Protein AF-A0A3D5FBC6-F1 (afdb_monomer)

Nearest PDB structures (foldseek):
  2arp-assembly1_F-2  TM=4.759E-01  e=2.197E+00  Rattus norvegicus
  9gc3-assembly1_A  TM=4.925E-01  e=2.052E+00  Saccharomyces cerevisiae
  9c3c-assembly1_d  TM=4.061E-01  e=2.197E+00  Oryctolagus cuniculus
  4gad-assembly1_B  TM=4.562E-01  e=5.000E+00  Salmonella enterica subsp. enterica serovar Typhimurium str. LT2
  8i9p-assembly1_CC  TM=3.990E-01  e=3.550E+00  Thermochaetoides thermophila DSM 1495

Radius of gyration: 10.7 Å; Cα contacts (8 Å, |Δi|>4): 53; chains: 1; bounding box: 22×18×26 Å

Foldseek 3Di:
DPDDDQQWDWDQDPVRDIDIDGDHPDPDRDPDPRVVVRD

Mean predicted aligned error: 3.63 Å

pLDDT: mean 89.49, std 3.78, range [78.25, 94.56]

Sequence (39 aa):
MIYEGQNLTVSLLDNGFAELVFDAKGSVNKFDRQTISDL

Structure (mmCIF, N/CA/C/O backbone):
data_AF-A0A3D5FBC6-F1
#
_entry.id   AF-A0A3D5FBC6-F1
#
loop_
_atom_site.group_PDB
_atom_site.id
_atom_site.type_symbol
_atom_site.label_atom_id
_atom_site.label_alt_id
_atom_site.label_comp_id
_atom_site.label_asym_id
_atom_site.label_entity_id
_atom_site.label_seq_id
_atom_site.pdbx_PDB_ins_code
_atom_site.Cartn_x
_atom_site.Cartn_y
_atom_site.Cartn_z
_atom_site.occupancy
_atom_site.B_iso_or_equiv
_atom_site.auth_seq_id
_atom_site.auth_comp_id
_atom_site.auth_asym_id
_atom_site.auth_atom_id
_atom_site.pdbx_PDB_model_num
ATOM 1 N N . MET A 1 1 ? 1.044 0.325 -12.040 1.00 78.25 1 MET A N 1
ATOM 2 C CA . MET A 1 1 ? 0.514 -0.415 -10.875 1.00 78.25 1 MET A CA 1
ATOM 3 C C . MET A 1 1 ? -0.015 -1.749 -11.352 1.00 78.25 1 MET A C 1
ATOM 5 O O . MET A 1 1 ? -0.706 -1.774 -12.361 1.00 78.25 1 MET A O 1
ATOM 9 N N . ILE A 1 2 ? 0.384 -2.831 -10.687 1.00 89.25 2 ILE A N 1
ATOM 10 C CA . ILE A 1 2 ? -0.046 -4.205 -10.980 1.00 89.25 2 ILE A CA 1
ATOM 11 C C . ILE A 1 2 ? -1.197 -4.606 -10.047 1.00 89.25 2 ILE A C 1
ATOM 13 O O . ILE A 1 2 ? -2.087 -5.345 -10.456 1.00 89.25 2 ILE A O 1
ATOM 17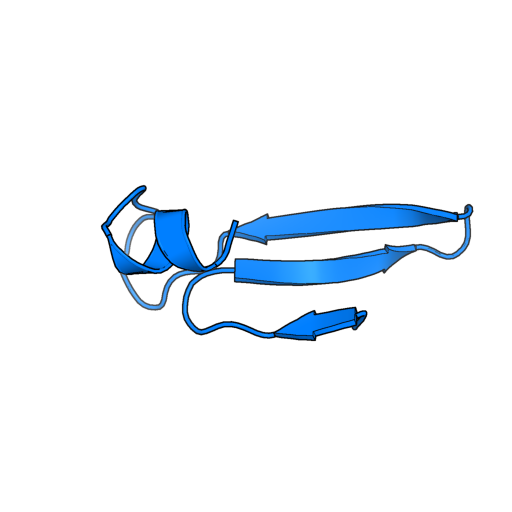 N N . TYR A 1 3 ? -1.204 -4.087 -8.816 1.00 89.88 3 TYR A N 1
ATOM 18 C CA . TYR A 1 3 ? -2.259 -4.325 -7.836 1.00 89.88 3 TYR A CA 1
ATOM 19 C C . TYR A 1 3 ? -2.476 -3.087 -6.959 1.00 89.88 3 TYR A C 1
ATOM 21 O O . TYR A 1 3 ? -1.517 -2.403 -6.595 1.00 89.88 3 TYR A O 1
ATOM 29 N N . GLU A 1 4 ? -3.734 -2.810 -6.619 1.00 88.38 4 GLU A N 1
ATOM 30 C CA . GLU A 1 4 ? -4.138 -1.717 -5.734 1.00 88.38 4 GLU A CA 1
ATOM 31 C C . GLU A 1 4 ? -5.210 -2.221 -4.764 1.00 88.38 4 GLU A C 1
ATOM 33 O O . GLU A 1 4 ? -6.367 -2.418 -5.139 1.00 88.38 4 GLU A O 1
ATOM 38 N N . GLY A 1 5 ? -4.798 -2.480 -3.525 1.00 86.94 5 GLY A N 1
ATOM 39 C CA . GLY A 1 5 ? -5.672 -2.847 -2.417 1.00 86.94 5 GLY A CA 1
ATOM 40 C C . GLY A 1 5 ? -5.935 -1.663 -1.488 1.00 86.94 5 GLY A C 1
ATOM 41 O O . GLY A 1 5 ? -5.457 -0.551 -1.698 1.00 86.94 5 GLY A O 1
ATOM 42 N N . GLN A 1 6 ? -6.693 -1.900 -0.415 1.00 85.62 6 GLN A N 1
ATOM 43 C CA . GLN A 1 6 ? -6.980 -0.840 0.562 1.00 85.62 6 GLN A CA 1
ATOM 44 C C . GLN A 1 6 ? -5.805 -0.538 1.498 1.00 85.62 6 GLN A C 1
ATOM 46 O O . GLN A 1 6 ? -5.706 0.585 1.992 1.00 85.62 6 GLN A O 1
ATOM 51 N N . ASN A 1 7 ? -4.957 -1.538 1.755 1.00 89.50 7 ASN A N 1
ATOM 52 C CA . ASN A 1 7 ? -3.856 -1.447 2.715 1.00 89.50 7 ASN A CA 1
ATOM 53 C C . ASN A 1 7 ? -2.469 -1.582 2.071 1.00 89.50 7 ASN A C 1
ATOM 55 O O . ASN A 1 7 ? -1.467 -1.273 2.719 1.00 89.50 7 ASN A O 1
ATOM 59 N N . LEU A 1 8 ? -2.388 -2.061 0.827 1.00 92.38 8 LEU A N 1
ATOM 60 C CA . LEU A 1 8 ? -1.130 -2.193 0.104 1.00 92.38 8 LEU A CA 1
ATOM 61 C C . LEU A 1 8 ? -1.318 -2.009 -1.397 1.00 92.38 8 LEU A C 1
ATOM 63 O O . LEU A 1 8 ? -2.386 -2.276 -1.951 1.00 92.38 8 LEU A O 1
ATOM 67 N N . THR A 1 9 ? -0.246 -1.597 -2.058 1.00 93.12 9 THR A N 1
ATOM 68 C CA . THR A 1 9 ? -0.177 -1.468 -3.512 1.00 93.12 9 THR A CA 1
ATOM 69 C C . THR A 1 9 ? 1.071 -2.163 -4.038 1.00 93.12 9 THR A C 1
ATOM 71 O O . THR A 1 9 ? 2.0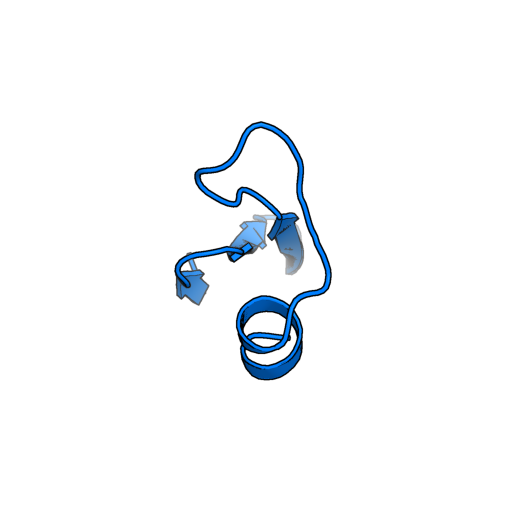71 -2.293 -3.330 1.00 93.12 9 THR A O 1
ATOM 74 N N . VAL A 1 10 ? 1.003 -2.635 -5.283 1.00 93.81 10 VAL A N 1
ATOM 75 C CA . VAL A 1 10 ? 2.141 -3.235 -5.982 1.00 93.81 10 VAL A CA 1
ATOM 76 C C . VAL A 1 10 ? 2.340 -2.535 -7.317 1.00 93.81 10 VAL A C 1
ATOM 78 O O . VAL A 1 10 ? 1.423 -2.441 -8.142 1.00 93.81 10 VAL A O 1
ATOM 81 N N . SER A 1 11 ? 3.552 -2.060 -7.562 1.00 94.56 11 SER A N 1
ATOM 82 C CA . SER A 1 11 ? 3.971 -1.423 -8.808 1.00 94.56 11 SER A CA 1
ATOM 83 C C . SER A 1 11 ? 5.119 -2.216 -9.439 1.00 94.56 11 SER A C 1
ATOM 85 O O . SER A 1 11 ? 5.904 -2.862 -8.750 1.00 94.56 11 SER A O 1
ATOM 87 N N . LEU A 1 12 ? 5.191 -2.216 -10.773 1.00 94.56 12 LEU A N 1
ATOM 88 C CA . LEU A 1 12 ? 6.368 -2.716 -11.480 1.00 94.56 12 LEU A CA 1
ATOM 89 C C . LEU A 1 12 ? 7.309 -1.536 -11.689 1.00 94.56 12 LEU A C 1
ATOM 91 O O . LEU A 1 12 ? 6.871 -0.500 -12.190 1.00 94.56 12 LEU A O 1
ATOM 95 N N . LEU A 1 13 ? 8.567 -1.708 -11.317 1.00 93.56 13 LEU A N 1
ATOM 96 C CA . LEU A 1 13 ? 9.636 -0.760 -11.573 1.00 93.56 13 LEU A CA 1
ATOM 97 C C . LEU A 1 13 ? 10.272 -1.037 -12.940 1.00 93.56 13 LEU A C 1
ATOM 99 O O . LEU A 1 13 ? 10.281 -2.167 -13.433 1.00 93.56 13 LEU A O 1
ATOM 103 N N . ASP A 1 14 ? 10.868 -0.004 -13.532 1.00 89.50 14 ASP A N 1
ATOM 104 C CA . ASP A 1 14 ? 11.431 -0.051 -14.890 1.00 89.50 14 ASP A CA 1
ATOM 105 C C . ASP A 1 14 ? 12.603 -1.037 -15.045 1.00 89.50 14 ASP A C 1
ATOM 107 O O . ASP A 1 14 ? 12.928 -1.475 -16.146 1.00 89.50 14 ASP A O 1
ATOM 111 N N . ASN A 1 15 ? 13.233 -1.422 -13.936 1.00 92.56 15 ASN A N 1
ATOM 112 C CA . ASN A 1 15 ? 14.301 -2.420 -13.879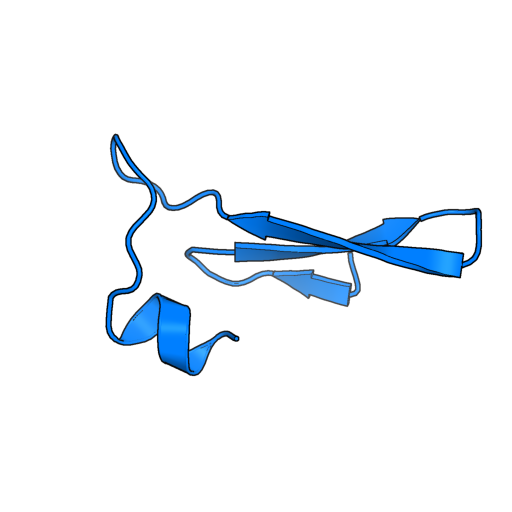 1.00 92.56 15 ASN A CA 1
ATOM 113 C C . ASN A 1 15 ? 13.783 -3.866 -13.726 1.00 92.56 15 ASN A C 1
ATOM 115 O O . ASN A 1 15 ? 14.579 -4.780 -13.515 1.00 92.56 15 ASN A O 1
ATOM 119 N N . GLY A 1 16 ? 12.467 -4.076 -13.830 1.00 91.31 16 GLY A N 1
ATOM 120 C CA . GLY A 1 16 ? 11.827 -5.390 -13.786 1.00 91.31 16 GLY A CA 1
ATOM 121 C C . GLY A 1 16 ? 11.556 -5.927 -12.380 1.00 91.31 16 GLY A C 1
ATOM 122 O O . GLY A 1 16 ? 11.041 -7.037 -12.255 1.00 91.31 16 GLY A O 1
ATOM 123 N N . PHE A 1 17 ? 11.869 -5.169 -11.325 1.00 94.00 17 PHE A N 1
ATOM 124 C CA . PHE A 1 17 ? 11.476 -5.523 -9.961 1.00 94.00 17 PHE A CA 1
ATOM 125 C C . PHE A 1 17 ? 10.056 -5.049 -9.658 1.00 94.00 17 PHE A C 1
ATOM 127 O O . PHE A 1 17 ? 9.603 -4.034 -10.179 1.00 94.00 17 PHE A O 1
ATOM 134 N N . ALA A 1 18 ? 9.359 -5.773 -8.788 1.00 93.06 18 ALA A N 1
ATOM 135 C CA . ALA A 1 18 ? 8.101 -5.312 -8.221 1.00 93.06 18 ALA A CA 1
ATOM 136 C C . ALA A 1 18 ? 8.366 -4.631 -6.875 1.00 93.06 18 ALA A C 1
ATOM 138 O O . ALA A 1 18 ? 9.101 -5.160 -6.040 1.00 93.06 18 ALA A O 1
ATOM 139 N N . GLU A 1 19 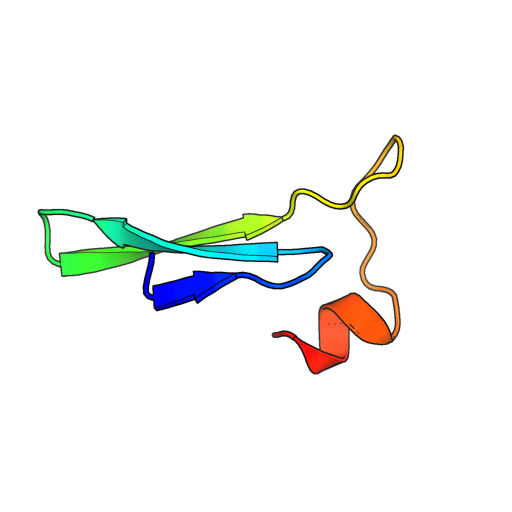? 7.755 -3.473 -6.666 1.00 93.12 19 GLU A N 1
ATOM 140 C CA . GLU A 1 19 ? 7.738 -2.774 -5.389 1.00 93.12 19 GLU A CA 1
ATOM 141 C C . GLU A 1 19 ? 6.382 -3.006 -4.723 1.00 93.12 19 GLU A C 1
ATOM 143 O O . GLU A 1 19 ? 5.336 -2.822 -5.348 1.00 93.12 19 GLU A O 1
ATOM 148 N N . LEU A 1 20 ? 6.408 -3.437 -3.461 1.00 93.62 20 LEU A N 1
ATOM 149 C CA . LEU A 1 20 ? 5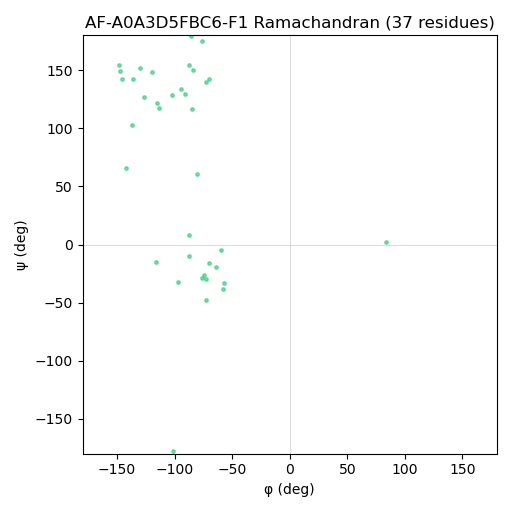.223 -3.643 -2.636 1.00 93.62 20 LEU A CA 1
ATOM 150 C C . LEU A 1 20 ? 5.238 -2.624 -1.497 1.00 93.62 20 LEU A C 1
ATOM 152 O O . LEU A 1 20 ? 6.146 -2.629 -0.664 1.00 93.62 20 LEU A O 1
ATOM 156 N N . VAL A 1 21 ? 4.231 -1.754 -1.468 1.00 93.56 21 VAL A N 1
ATOM 157 C CA . VAL A 1 21 ? 4.121 -0.653 -0.507 1.00 93.56 21 VAL A CA 1
ATOM 158 C C . VAL A 1 21 ? 2.910 -0.879 0.384 1.00 93.56 21 VAL A C 1
ATOM 160 O O . VAL A 1 21 ? 1.785 -0.954 -0.105 1.00 93.56 21 VAL A O 1
ATOM 163 N N . PHE A 1 22 ? 3.135 -0.951 1.696 1.00 92.81 22 PHE A N 1
ATOM 164 C CA . PHE A 1 22 ? 2.066 -0.910 2.692 1.00 92.81 22 PHE A CA 1
ATOM 165 C C . PHE A 1 22 ? 1.728 0.550 2.999 1.00 92.81 22 PHE A C 1
ATOM 167 O O . PHE A 1 22 ? 2.573 1.281 3.520 1.00 92.81 22 PHE A O 1
ATOM 174 N N . ASP A 1 23 ? 0.504 0.958 2.687 1.00 90.56 23 ASP A N 1
ATOM 175 C CA . ASP A 1 23 ? -0.002 2.312 2.926 1.00 90.56 23 ASP A CA 1
ATOM 176 C C . ASP A 1 23 ? -1.473 2.242 3.346 1.00 90.56 23 ASP A C 1
ATOM 178 O O . ASP A 1 23 ? -2.402 2.604 2.623 1.00 90.56 23 ASP A O 1
ATOM 182 N N . ALA A 1 24 ? -1.701 1.659 4.521 1.00 90.75 24 ALA A N 1
ATOM 183 C CA . ALA A 1 24 ? -3.030 1.587 5.101 1.00 90.75 24 ALA A CA 1
ATOM 184 C C . ALA A 1 24 ? -3.490 2.979 5.554 1.00 90.75 24 ALA A C 1
ATOM 186 O O . ALA A 1 24 ? -2.731 3.728 6.160 1.00 90.75 24 ALA A O 1
ATOM 187 N N . LYS A 1 25 ? -4.784 3.287 5.389 1.00 84.38 25 LYS A N 1
ATOM 188 C CA . LYS A 1 25 ? -5.392 4.595 5.737 1.00 84.38 25 LYS A CA 1
ATOM 189 C C . LYS A 1 25 ? -5.286 5.020 7.216 1.00 84.38 25 LYS A C 1
ATOM 191 O O . LYS A 1 25 ? -5.763 6.093 7.583 1.00 84.38 25 LYS A O 1
ATOM 196 N N . GLY A 1 26 ? -4.758 4.165 8.088 1.00 85.12 26 GLY A N 1
ATOM 197 C CA . GLY A 1 26 ? -4.548 4.462 9.502 1.00 85.12 26 GLY A CA 1
ATOM 198 C C . GLY A 1 26 ? -3.219 5.172 9.762 1.00 85.12 26 GLY A C 1
ATOM 199 O O . GLY A 1 26 ? -2.414 5.395 8.872 1.00 85.12 26 GLY A O 1
ATOM 200 N N . SER A 1 27 ? -2.945 5.490 11.028 1.00 87.88 27 SER A N 1
ATOM 201 C CA . SER A 1 27 ? -1.673 6.123 11.414 1.00 87.88 27 SER A CA 1
ATOM 202 C C . SER A 1 27 ? -0.460 5.192 11.312 1.00 87.88 27 SER A C 1
ATOM 204 O O . SER A 1 27 ? 0.671 5.659 11.396 1.00 87.88 27 SER A O 1
ATOM 206 N N . VAL A 1 28 ? -0.688 3.880 11.212 1.00 90.06 28 VAL A N 1
ATOM 207 C CA . VAL A 1 28 ? 0.355 2.855 11.111 1.00 90.06 28 VAL A CA 1
ATOM 208 C C . VAL A 1 28 ? -0.133 1.696 10.253 1.00 90.06 28 VAL A C 1
ATOM 210 O O . VAL A 1 28 ? -1.315 1.342 10.290 1.00 90.06 28 VAL A O 1
ATOM 213 N N . ASN A 1 29 ? 0.801 1.048 9.565 1.00 90.25 29 ASN A N 1
ATOM 214 C CA . ASN A 1 29 ? 0.546 -0.210 8.880 1.00 90.25 29 ASN A CA 1
ATOM 215 C C . ASN A 1 29 ? 0.395 -1.353 9.882 1.00 90.25 29 ASN A C 1
ATOM 217 O O . ASN A 1 29 ? 1.119 -1.435 10.879 1.00 90.25 29 ASN A O 1
ATOM 221 N N . LYS A 1 30 ? -0.560 -2.242 9.615 1.00 89.50 30 LYS A N 1
ATOM 222 C CA . LYS A 1 30 ? -0.828 -3.415 10.445 1.00 89.50 30 LYS A CA 1
ATOM 223 C C . LYS A 1 30 ? -1.051 -4.630 9.561 1.00 89.50 30 LYS A C 1
ATOM 225 O O . LYS A 1 30 ? -1.724 -4.549 8.536 1.00 89.50 30 LYS A O 1
ATOM 230 N N . PHE A 1 31 ? -0.556 -5.770 10.023 1.00 88.50 31 PHE A N 1
ATOM 231 C CA . PHE A 1 31 ? -0.888 -7.0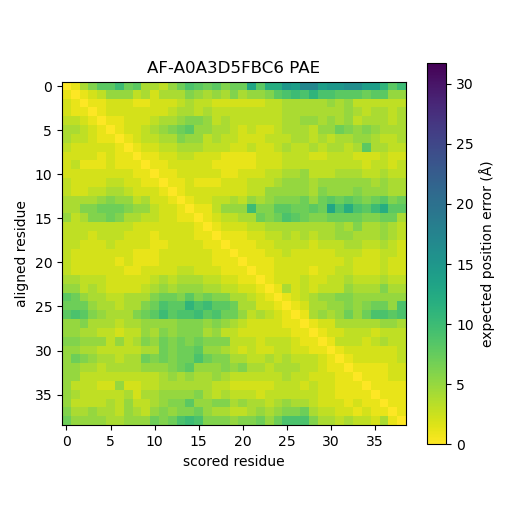81 9.472 1.00 88.50 31 PHE A CA 1
ATOM 232 C C . PHE A 1 31 ? -2.238 -7.553 10.019 1.00 88.50 31 PHE A C 1
ATOM 234 O O . PHE A 1 31 ? -2.331 -8.535 10.754 1.00 88.50 31 PHE A O 1
ATO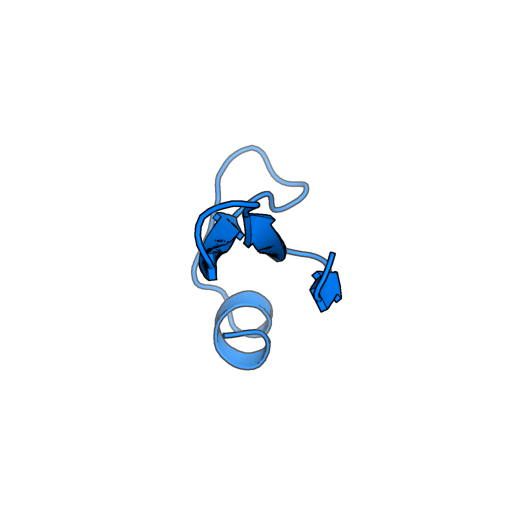M 241 N N . ASP A 1 32 ? -3.286 -6.784 9.734 1.00 86.88 32 ASP A N 1
ATOM 242 C CA . ASP A 1 32 ? -4.651 -7.201 10.020 1.00 86.88 32 ASP A CA 1
ATOM 243 C C . ASP A 1 32 ? -5.132 -8.243 8.995 1.00 86.88 32 ASP A C 1
ATOM 245 O O . ASP A 1 32 ? -4.436 -8.589 8.038 1.00 86.88 32 ASP A O 1
ATOM 249 N N . ARG A 1 33 ? -6.334 -8.787 9.213 1.00 89.50 33 ARG A N 1
ATOM 250 C CA . ARG A 1 33 ? -6.893 -9.832 8.342 1.00 89.50 33 ARG A CA 1
ATOM 251 C C . ARG A 1 33 ? -6.997 -9.400 6.878 1.00 89.50 33 ARG A C 1
ATOM 253 O O . ARG A 1 33 ? -6.852 -10.258 6.012 1.00 89.50 33 ARG A O 1
ATOM 260 N N . GLN A 1 34 ? -7.253 -8.119 6.614 1.00 85.50 34 GLN A N 1
ATOM 261 C CA . GLN A 1 34 ? -7.367 -7.617 5.249 1.00 85.50 34 GLN A CA 1
ATOM 262 C C . GLN A 1 34 ? -5.984 -7.567 4.603 1.00 85.50 34 GLN A C 1
ATOM 264 O O . GLN A 1 34 ? -5.798 -8.136 3.536 1.00 85.50 34 GLN A O 1
ATOM 269 N N . THR A 1 35 ? -4.992 -7.008 5.299 1.00 85.88 35 THR A N 1
ATOM 270 C CA . THR A 1 35 ? -3.607 -6.944 4.811 1.00 85.88 35 THR A CA 1
ATOM 271 C C . THR A 1 35 ? -3.025 -8.328 4.514 1.00 85.88 35 THR A C 1
ATOM 273 O O . THR A 1 35 ? -2.304 -8.482 3.539 1.00 85.88 35 THR A O 1
ATOM 276 N N . ILE A 1 36 ? -3.339 -9.344 5.326 1.00 89.88 36 ILE A N 1
ATOM 277 C CA . ILE A 1 36 ? -2.891 -10.727 5.079 1.00 89.88 36 ILE A CA 1
ATOM 278 C C . ILE A 1 36 ? -3.640 -11.385 3.913 1.00 89.88 36 ILE A C 1
ATOM 280 O O . ILE A 1 36 ? -3.079 -12.247 3.253 1.00 89.88 36 ILE A O 1
ATOM 284 N N . SER A 1 37 ? -4.896 -11.008 3.664 1.00 87.25 37 SER A N 1
ATOM 285 C CA . SER A 1 37 ? -5.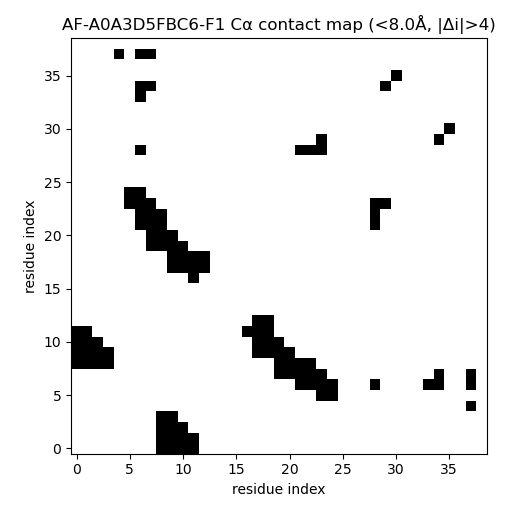650 -11.531 2.515 1.00 87.25 37 SER A CA 1
ATOM 286 C C . SER A 1 37 ? -5.194 -10.913 1.192 1.00 87.25 37 SER A C 1
ATOM 288 O O . SER A 1 37 ? -5.352 -11.539 0.149 1.00 87.25 37 SER A O 1
ATOM 290 N N . ASP A 1 38 ? -4.653 -9.694 1.247 1.00 82.25 38 ASP A N 1
ATOM 291 C CA . ASP A 1 38 ? -4.174 -8.936 0.088 1.00 82.25 38 ASP A CA 1
ATOM 292 C C . ASP A 1 38 ? -2.706 -9.248 -0.278 1.00 82.25 38 ASP A C 1
ATOM 294 O O . ASP A 1 38 ? -2.238 -8.777 -1.317 1.00 82.25 38 ASP A O 1
ATOM 298 N N . LEU A 1 39 ? -1.979 -9.982 0.578 1.00 82.44 39 LEU A N 1
ATOM 299 C CA . LEU A 1 39 ? -0.571 -10.372 0.404 1.00 82.44 39 LEU A CA 1
ATOM 300 C C . LEU A 1 39 ? -0.440 -11.707 -0.342 1.00 82.44 39 LEU A C 1
ATOM 302 O O . LEU A 1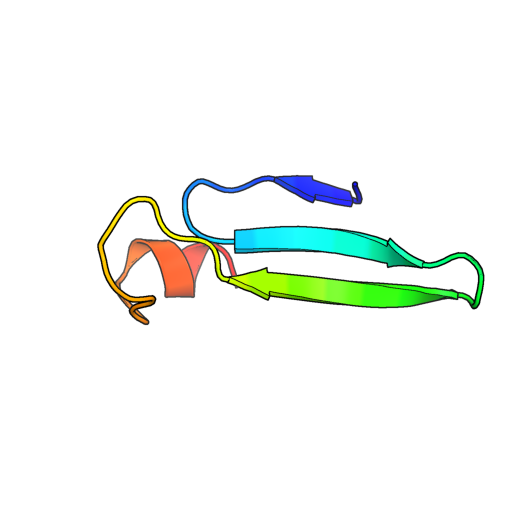 39 ? 0.434 -11.780 -1.235 1.00 82.44 39 LEU A O 1
#

Secondary structure (DSSP, 8-state):
--EE-SSEEEEE-TTSPEEEEE--SSSS----HHHHH--

Solvent-accessible surface area (backbone atoms only — not comparable to full-atom values): 2550 Å² total; per-residue (Å²): 112,79,44,82,60,80,36,37,37,31,33,71,45,98,87,75,48,75,49,78,46,77,61,30,92,57,100,59,76,65,87,43,76,65,46,60,72,75,105